Protein AF-A0A820LTQ7-F1 (afdb_monomer_lite)

Structure (mmCIF, N/CA/C/O backbone):
data_AF-A0A820LTQ7-F1
#
_entry.id   AF-A0A820LTQ7-F1
#
loop_
_atom_site.group_PDB
_atom_site.id
_atom_site.type_symbol
_atom_site.label_atom_id
_atom_site.label_alt_id
_atom_site.label_comp_id
_atom_site.label_asym_id
_atom_site.label_entity_id
_atom_site.label_seq_id
_atom_site.pdbx_PDB_ins_code
_atom_site.Cartn_x
_atom_site.Cartn_y
_atom_site.Cartn_z
_atom_site.occupancy
_atom_site.B_iso_or_equiv
_atom_site.auth_seq_id
_atom_site.auth_comp_id
_atom_site.auth_asym_id
_atom_site.auth_atom_id
_atom_site.pdbx_PDB_model_num
ATOM 1 N N . MET A 1 1 ? 0.016 11.061 -4.973 1.00 59.75 1 MET A N 1
ATOM 2 C CA . MET A 1 1 ? 0.548 9.719 -4.652 1.00 59.75 1 MET A CA 1
ATOM 3 C C . MET A 1 1 ? 2.057 9.811 -4.549 1.00 59.75 1 MET A C 1
ATOM 5 O O . MET A 1 1 ? 2.737 9.929 -5.559 1.00 59.75 1 MET A O 1
ATOM 9 N N . HIS A 1 2 ? 2.563 9.866 -3.321 1.00 73.06 2 HIS A N 1
ATOM 10 C CA . HIS A 1 2 ? 3.991 9.986 -3.036 1.00 73.06 2 HIS A CA 1
ATOM 11 C C . HIS A 1 2 ? 4.543 8.571 -2.805 1.00 73.06 2 HIS A C 1
ATOM 13 O O . HIS A 1 2 ? 3.865 7.768 -2.176 1.00 73.06 2 HIS A O 1
ATOM 19 N N . ALA A 1 3 ? 5.723 8.248 -3.344 1.00 88.31 3 ALA A N 1
ATOM 20 C CA . ALA A 1 3 ? 6.400 6.955 -3.153 1.00 88.31 3 ALA A CA 1
ATOM 21 C C . ALA A 1 3 ? 5.721 5.683 -3.733 1.00 88.31 3 ALA A C 1
ATOM 23 O O . ALA A 1 3 ? 6.056 4.572 -3.332 1.00 88.31 3 ALA A O 1
ATOM 24 N N . ALA A 1 4 ? 4.836 5.787 -4.734 1.00 92.00 4 ALA A N 1
ATOM 25 C CA . ALA A 1 4 ? 4.168 4.634 -5.371 1.00 92.00 4 ALA A CA 1
ATOM 26 C C . ALA A 1 4 ? 5.088 3.785 -6.293 1.00 92.00 4 ALA A C 1
ATOM 28 O O . ALA A 1 4 ? 4.736 3.454 -7.424 1.00 92.00 4 ALA A O 1
ATOM 29 N N . CYS A 1 5 ? 6.297 3.442 -5.840 1.00 93.75 5 CYS A N 1
ATOM 30 C CA . CYS A 1 5 ? 7.344 2.842 -6.670 1.00 93.75 5 CYS A CA 1
ATOM 31 C C . CYS A 1 5 ? 7.004 1.447 -7.205 1.00 93.75 5 CYS A C 1
ATOM 33 O O . CYS A 1 5 ? 7.392 1.125 -8.327 1.00 93.75 5 CYS A O 1
ATOM 35 N N . VAL A 1 6 ? 6.249 0.645 -6.448 1.00 94.19 6 VAL A N 1
ATOM 36 C CA . VAL A 1 6 ? 5.797 -0.682 -6.896 1.00 94.19 6 VAL A CA 1
ATOM 37 C C . VAL A 1 6 ? 4.804 -0.545 -8.047 1.00 94.19 6 VAL A C 1
ATOM 39 O O . VAL A 1 6 ? 5.005 -1.174 -9.081 1.00 94.19 6 VAL A O 1
ATOM 42 N N . LEU A 1 7 ? 3.791 0.320 -7.899 1.00 94.06 7 LEU A N 1
ATOM 43 C CA . LEU A 1 7 ? 2.790 0.576 -8.940 1.00 94.06 7 LEU A CA 1
ATOM 44 C C . LEU A 1 7 ? 3.462 1.044 -10.234 1.00 94.06 7 LEU A C 1
ATOM 46 O O . LEU A 1 7 ? 3.288 0.419 -11.273 1.00 94.06 7 LEU A O 1
ATOM 50 N N . HIS A 1 8 ? 4.312 2.070 -10.155 1.00 93.94 8 HIS A N 1
ATOM 51 C CA . HIS A 1 8 ? 5.003 2.577 -11.340 1.00 93.94 8 HIS A CA 1
ATOM 52 C C . HIS A 1 8 ? 5.962 1.553 -11.961 1.00 93.94 8 HIS A C 1
ATOM 54 O O . HIS A 1 8 ? 6.136 1.536 -13.178 1.00 93.94 8 HIS A O 1
ATOM 60 N N . SER A 1 9 ? 6.582 0.683 -11.153 1.00 95.25 9 SER A N 1
ATOM 61 C CA . SER A 1 9 ? 7.442 -0.378 -11.690 1.00 95.25 9 SER A CA 1
ATOM 62 C C . SER A 1 9 ? 6.628 -1.433 -12.439 1.00 95.25 9 SER A C 1
ATOM 64 O O . SER A 1 9 ? 7.065 -1.915 -13.482 1.00 95.25 9 SER A O 1
ATOM 66 N N . LEU A 1 10 ? 5.436 -1.774 -11.936 1.00 94.31 10 LEU A N 1
ATOM 67 C CA . LEU A 1 10 ? 4.494 -2.686 -12.594 1.00 94.31 10 LEU A CA 1
ATOM 68 C C . LEU A 1 10 ? 3.967 -2.097 -13.904 1.00 94.31 10 LEU A C 1
ATOM 70 O O . LEU A 1 10 ? 4.012 -2.774 -14.925 1.00 94.31 10 LEU A O 1
ATOM 74 N N . GLU A 1 11 ? 3.552 -0.828 -13.905 1.00 92.94 11 GLU A N 1
ATOM 75 C CA . GLU A 1 11 ? 3.103 -0.115 -15.111 1.00 92.94 11 GLU A CA 1
ATOM 76 C C . GLU A 1 11 ? 4.191 -0.055 -16.194 1.00 92.94 11 GLU A C 1
ATOM 78 O O . GLU A 1 11 ? 3.903 -0.180 -17.383 1.00 92.94 11 GLU A O 1
ATOM 83 N N . ALA A 1 12 ? 5.449 0.131 -15.788 1.00 94.56 12 ALA A N 1
ATOM 84 C CA . ALA A 1 12 ? 6.590 0.208 -16.695 1.00 94.56 12 ALA A CA 1
ATOM 85 C C . ALA A 1 12 ? 7.193 -1.162 -17.056 1.00 94.56 12 ALA A C 1
ATOM 87 O O . ALA A 1 12 ? 8.135 -1.211 -17.853 1.00 94.56 12 ALA A O 1
ATOM 88 N N . ASP A 1 13 ? 6.706 -2.242 -16.439 1.00 94.94 13 ASP A N 1
ATOM 89 C CA . ASP A 1 13 ? 7.242 -3.604 -16.528 1.00 94.94 13 ASP A CA 1
ATOM 90 C C . ASP A 1 13 ? 8.760 -3.705 -16.232 1.00 94.94 13 ASP A C 1
ATOM 92 O O . ASP A 1 13 ? 9.487 -4.569 -16.730 1.00 94.94 13 ASP A O 1
ATOM 96 N N . LYS A 1 14 ? 9.272 -2.786 -15.404 1.00 95.69 14 LYS A N 1
ATOM 97 C CA . LYS A 1 14 ? 10.683 -2.680 -15.001 1.00 95.69 14 LYS A CA 1
ATOM 98 C C . LYS A 1 14 ? 10.808 -1.870 -13.716 1.00 95.69 14 LYS A C 1
ATOM 100 O O . LYS A 1 14 ? 9.959 -1.039 -13.426 1.00 95.69 14 LYS A O 1
ATOM 105 N N . LEU A 1 15 ? 11.911 -2.040 -12.988 1.00 96.62 15 LEU A N 1
ATOM 106 C CA . LEU A 1 15 ? 12.210 -1.197 -11.828 1.00 96.62 15 LEU A CA 1
ATOM 107 C C . LEU A 1 15 ? 12.298 0.277 -12.236 1.00 96.62 15 LEU A C 1
ATOM 109 O O . LEU A 1 15 ? 13.121 0.643 -13.081 1.00 96.62 15 LEU A O 1
ATOM 113 N N . VAL A 1 16 ? 11.484 1.114 -11.598 1.00 95.31 16 VAL A N 1
ATOM 114 C CA . VAL A 1 16 ? 11.537 2.571 -11.738 1.00 95.31 16 VAL A CA 1
ATOM 115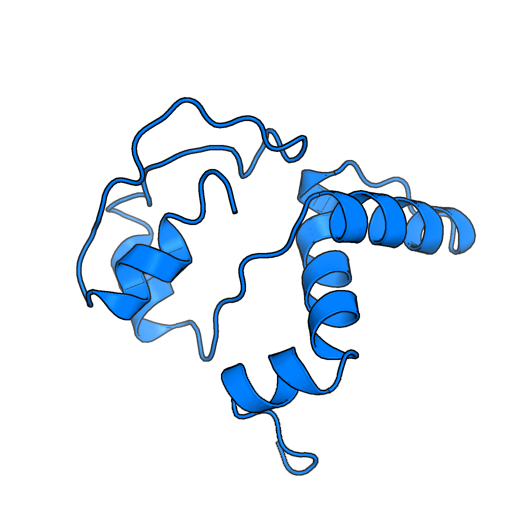 C C . VAL A 1 16 ? 11.717 3.239 -10.383 1.00 95.31 16 VAL A C 1
ATOM 117 O O . VAL A 1 16 ? 11.307 2.725 -9.341 1.00 95.31 16 VAL A O 1
ATOM 120 N N . GLU A 1 17 ? 12.355 4.403 -10.411 1.00 94.75 17 GLU A N 1
ATOM 121 C CA . GLU A 1 17 ? 12.490 5.274 -9.253 1.00 94.75 17 GLU A CA 1
ATOM 122 C C . GLU A 1 17 ? 11.414 6.356 -9.307 1.00 94.75 17 GLU A C 1
ATOM 124 O O . GLU A 1 17 ? 11.284 7.069 -10.302 1.00 94.75 17 GLU A O 1
ATOM 129 N N . VAL A 1 18 ? 10.666 6.499 -8.217 1.00 94.19 18 VAL A N 1
ATOM 130 C CA . VAL A 1 18 ? 9.842 7.682 -7.975 1.00 94.19 18 VAL A CA 1
ATOM 131 C C . VAL A 1 18 ? 10.744 8.699 -7.284 1.00 94.19 18 VAL A C 1
ATOM 133 O O . VAL A 1 18 ? 11.223 8.407 -6.188 1.00 94.19 18 VAL A O 1
ATOM 136 N N . PRO A 1 19 ? 11.013 9.869 -7.883 1.00 91.88 19 PRO A N 1
ATOM 137 C CA . PRO A 1 19 ? 11.866 10.863 -7.252 1.00 91.88 19 PRO A CA 1
ATOM 138 C C . PRO A 1 19 ? 11.188 11.455 -6.011 1.00 91.88 19 PRO A C 1
ATOM 140 O O . PRO A 1 19 ? 9.966 11.613 -5.951 1.00 91.88 19 PRO A O 1
ATOM 143 N N . GLY A 1 20 ? 12.000 11.767 -5.003 1.00 88.62 20 GLY A N 1
ATOM 144 C CA . GLY A 1 20 ? 11.559 12.508 -3.826 1.00 88.62 20 GLY A CA 1
ATOM 145 C C . GLY A 1 20 ? 11.322 14.001 -4.111 1.00 88.62 20 GLY A C 1
ATOM 146 O O . GLY A 1 20 ? 11.573 14.472 -5.222 1.00 88.62 20 GLY A O 1
ATOM 147 N N . PRO A 1 21 ? 10.889 14.770 -3.097 1.00 90.12 21 PRO A N 1
ATOM 148 C CA . PRO A 1 21 ? 10.633 14.335 -1.724 1.00 90.12 21 PRO A CA 1
ATOM 149 C C . PRO A 1 21 ? 9.351 13.499 -1.597 1.00 90.12 21 PRO A C 1
ATOM 151 O O . PRO A 1 21 ? 8.372 13.715 -2.311 1.00 90.12 21 PRO A O 1
ATOM 154 N N . HIS A 1 22 ? 9.351 12.543 -0.668 1.00 90.69 22 HIS A N 1
ATOM 155 C CA . HIS A 1 22 ? 8.159 11.768 -0.333 1.00 90.69 22 HIS A CA 1
ATOM 156 C C . HIS A 1 22 ? 7.595 12.233 1.004 1.00 90.69 22 HIS A C 1
ATOM 158 O O . HIS A 1 22 ? 8.312 12.295 2.002 1.00 90.69 22 HIS A O 1
ATOM 164 N N . THR A 1 23 ? 6.312 12.572 1.009 1.00 92.38 23 THR A N 1
ATOM 165 C CA . THR A 1 23 ? 5.643 13.230 2.136 1.00 92.38 23 THR A CA 1
ATOM 166 C C . THR A 1 23 ? 4.500 12.398 2.705 1.00 92.38 23 THR A C 1
ATOM 168 O O . THR A 1 23 ? 3.676 12.950 3.424 1.00 92.38 23 THR A O 1
ATOM 171 N N . SER A 1 24 ? 4.414 11.106 2.366 1.00 92.56 24 SER A N 1
ATOM 172 C CA . SER A 1 24 ? 3.346 10.259 2.897 1.00 92.56 24 SER A CA 1
ATOM 173 C C . SER A 1 24 ? 3.556 10.006 4.386 1.00 92.56 24 SER A C 1
ATOM 175 O O . SER A 1 24 ? 4.682 9.755 4.829 1.00 92.56 24 SER A O 1
ATOM 177 N N . ILE A 1 25 ? 2.459 10.002 5.142 1.00 94.56 25 ILE A N 1
ATOM 178 C CA . ILE A 1 25 ? 2.453 9.605 6.557 1.00 94.56 25 ILE A CA 1
ATOM 179 C C . ILE A 1 25 ? 2.790 8.117 6.751 1.00 94.56 25 ILE A C 1
ATOM 181 O O . ILE A 1 25 ? 3.188 7.698 7.836 1.00 94.56 25 ILE A O 1
ATOM 185 N N . MET A 1 26 ? 2.679 7.298 5.699 1.00 94.06 26 MET A N 1
ATOM 186 C CA . MET A 1 26 ? 3.000 5.872 5.733 1.00 94.06 26 MET A CA 1
ATOM 187 C C . MET A 1 26 ? 4.519 5.650 5.682 1.00 94.06 26 MET A C 1
ATOM 189 O O . MET A 1 26 ? 5.051 5.183 4.679 1.00 94.06 26 MET A O 1
ATOM 193 N N . ALA A 1 27 ? 5.234 5.962 6.767 1.00 92.44 27 ALA A N 1
ATOM 194 C CA . ALA A 1 27 ? 6.702 5.931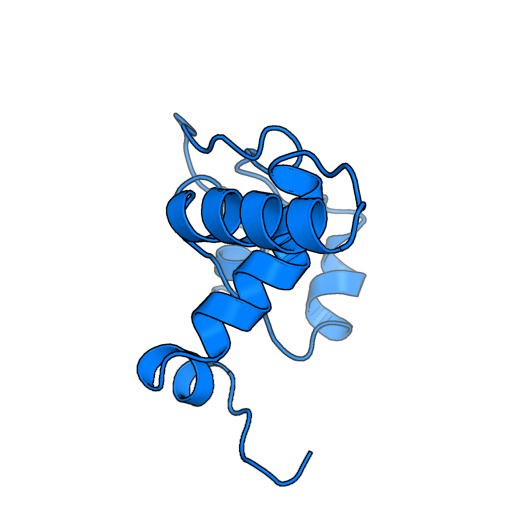 6.827 1.00 92.44 27 ALA A CA 1
ATOM 195 C C . ALA A 1 27 ? 7.338 4.605 6.355 1.00 92.44 27 ALA A C 1
ATOM 197 O O . ALA A 1 27 ? 8.388 4.626 5.715 1.00 92.44 27 ALA A O 1
ATOM 198 N N . GLY A 1 28 ? 6.692 3.461 6.609 1.00 91.56 28 GLY A N 1
ATOM 199 C CA . GLY A 1 28 ? 7.152 2.142 6.155 1.00 91.56 28 GLY A CA 1
ATOM 200 C C . GLY A 1 28 ? 6.973 1.886 4.654 1.00 91.56 28 GLY A C 1
ATOM 201 O O . GLY A 1 28 ? 7.558 0.946 4.125 1.00 91.56 28 GLY A O 1
ATOM 202 N N . LEU A 1 29 ? 6.194 2.723 3.967 1.00 91.88 29 LEU A N 1
ATOM 203 C CA . LEU A 1 29 ? 5.931 2.683 2.525 1.00 91.88 29 LEU A CA 1
ATOM 204 C C . LEU A 1 29 ? 6.419 3.958 1.805 1.00 91.88 29 LEU A C 1
ATOM 206 O O . LEU A 1 29 ? 6.259 4.087 0.594 1.00 91.88 29 LEU A O 1
ATOM 210 N N . ASN A 1 30 ? 7.039 4.900 2.523 1.00 91.44 30 ASN A N 1
ATOM 211 C CA . ASN A 1 30 ? 7.428 6.220 2.019 1.00 91.44 30 ASN A CA 1
ATOM 212 C C . ASN A 1 30 ? 8.792 6.199 1.290 1.00 91.44 30 ASN A C 1
ATOM 214 O O . ASN A 1 30 ? 9.668 7.023 1.560 1.00 91.44 30 ASN A O 1
ATOM 218 N N . CYS A 1 31 ? 9.009 5.235 0.385 1.00 91.31 31 CYS A N 1
ATOM 219 C CA . CYS A 1 31 ? 10.251 5.090 -0.381 1.00 91.31 31 CYS A CA 1
ATOM 220 C C . CYS A 1 31 ? 10.027 5.017 -1.904 1.00 91.31 31 CYS A C 1
ATOM 222 O O . CYS A 1 31 ? 9.104 4.386 -2.410 1.00 91.31 31 CYS A O 1
ATOM 224 N N . GLY A 1 32 ? 10.917 5.654 -2.665 1.00 92.31 32 GLY A N 1
ATOM 225 C CA . GLY A 1 32 ? 10.806 5.763 -4.121 1.00 92.31 32 GLY A CA 1
ATOM 226 C C . GLY A 1 32 ? 11.369 4.587 -4.916 1.00 92.31 32 GLY A C 1
ATOM 227 O O . GLY A 1 32 ? 11.356 4.642 -6.142 1.00 92.31 32 GLY A O 1
ATOM 228 N N . LYS A 1 33 ? 11.877 3.534 -4.261 1.00 93.81 33 LYS A N 1
ATOM 229 C CA . LYS A 1 33 ? 12.548 2.402 -4.922 1.00 93.81 33 LYS A CA 1
ATOM 230 C C . LYS A 1 33 ? 12.010 1.071 -4.432 1.00 93.81 33 LYS A C 1
ATOM 232 O O . LYS A 1 33 ? 12.070 0.767 -3.244 1.00 93.81 33 LYS A O 1
ATOM 237 N N . THR A 1 34 ? 11.576 0.240 -5.372 1.00 93.38 34 THR A N 1
ATOM 238 C CA . THR A 1 34 ? 11.264 -1.163 -5.097 1.00 93.38 34 THR A CA 1
ATOM 239 C C . THR A 1 34 ? 12.553 -1.966 -4.923 1.00 93.38 34 THR A C 1
ATOM 241 O O . THR A 1 34 ? 13.523 -1.773 -5.656 1.00 93.38 34 THR A O 1
ATOM 244 N N . SER A 1 35 ? 12.570 -2.887 -3.956 1.00 94.94 35 SER A N 1
ATOM 245 C CA . SER A 1 35 ? 13.703 -3.793 -3.747 1.00 94.94 35 SER A CA 1
ATOM 246 C C . SER A 1 35 ? 13.935 -4.673 -4.986 1.00 94.94 35 SER A C 1
ATOM 248 O O . SER A 1 35 ? 13.016 -5.396 -5.382 1.00 94.94 35 SER A O 1
ATOM 250 N N . PRO A 1 36 ? 15.153 -4.705 -5.564 1.00 94.94 36 PRO A N 1
ATOM 251 C CA . PRO A 1 36 ? 15.461 -5.588 -6.690 1.00 94.94 36 PRO A CA 1
ATOM 252 C C . PRO A 1 36 ? 15.277 -7.075 -6.371 1.00 94.94 36 PRO A C 1
ATOM 254 O O . PRO A 1 36 ? 14.946 -7.852 -7.259 1.00 94.94 36 PRO A O 1
ATOM 257 N N . LEU A 1 37 ? 15.451 -7.466 -5.102 1.00 96.94 37 LEU A N 1
ATOM 258 C CA . LEU A 1 37 ? 15.230 -8.843 -4.650 1.00 96.94 37 LEU A CA 1
ATOM 259 C C . LEU A 1 37 ? 13.739 -9.197 -4.590 1.00 96.94 37 LEU A C 1
ATOM 261 O O . LEU A 1 37 ? 13.363 -10.320 -4.911 1.00 96.94 37 LEU A O 1
ATOM 265 N N . ALA A 1 38 ? 12.889 -8.245 -4.198 1.00 94.12 38 ALA A N 1
ATOM 266 C CA . ALA A 1 38 ? 11.442 -8.454 -4.141 1.00 94.12 38 ALA A CA 1
ATOM 267 C C . ALA A 1 38 ? 10.775 -8.333 -5.521 1.00 94.12 38 ALA A C 1
ATOM 269 O O . ALA A 1 38 ? 9.685 -8.862 -5.724 1.00 94.12 38 ALA A O 1
ATOM 270 N N . TRP A 1 39 ? 11.415 -7.650 -6.474 1.00 95.62 39 TRP A N 1
ATOM 271 C CA . TRP A 1 39 ? 10.817 -7.303 -7.762 1.00 95.62 39 TRP A CA 1
ATOM 272 C C . TRP A 1 39 ? 10.259 -8.490 -8.560 1.00 95.62 39 TRP A C 1
ATOM 274 O O . TRP A 1 39 ? 9.110 -8.393 -8.983 1.00 95.62 39 TRP A O 1
ATOM 284 N N . PRO A 1 40 ? 10.968 -9.624 -8.735 1.00 95.88 40 PRO A N 1
ATOM 285 C CA . PRO A 1 40 ? 10.401 -10.762 -9.459 1.00 95.88 40 PRO A CA 1
ATOM 286 C C . PRO A 1 40 ? 9.130 -11.309 -8.798 1.00 95.88 40 PRO A C 1
ATOM 288 O O . PRO A 1 40 ? 8.186 -11.674 -9.491 1.00 95.88 40 PRO A O 1
ATOM 291 N N . LEU A 1 41 ? 9.083 -11.323 -7.462 1.00 96.19 41 LEU A N 1
ATOM 292 C CA . LEU A 1 41 ? 7.915 -11.789 -6.712 1.00 96.19 41 LEU A CA 1
ATOM 293 C C . LEU A 1 41 ? 6.738 -10.825 -6.854 1.00 96.19 41 LEU A C 1
ATOM 295 O O . LEU A 1 41 ? 5.609 -11.267 -7.006 1.00 96.19 41 LEU A O 1
ATOM 299 N N . LEU A 1 42 ? 6.991 -9.516 -6.841 1.00 94.31 42 LEU A N 1
ATOM 300 C CA . LEU A 1 42 ? 5.943 -8.512 -7.025 1.00 94.31 42 LEU A CA 1
ATOM 301 C C . LEU A 1 42 ? 5.416 -8.514 -8.465 1.00 94.31 42 LEU A C 1
ATOM 303 O O . LEU A 1 42 ? 4.208 -8.528 -8.671 1.00 94.31 42 LEU A O 1
ATOM 307 N N . ARG A 1 43 ? 6.316 -8.560 -9.454 1.00 94.56 43 ARG A N 1
ATOM 308 C CA . ARG A 1 43 ? 5.981 -8.544 -10.885 1.00 94.56 43 ARG A CA 1
ATOM 309 C C . ARG A 1 43 ? 5.119 -9.731 -11.304 1.00 94.56 43 ARG A C 1
ATOM 311 O O . ARG A 1 43 ? 4.216 -9.560 -12.110 1.00 94.56 43 ARG A O 1
ATOM 318 N N . TYR A 1 44 ? 5.409 -10.921 -10.779 1.00 93.50 44 TYR A N 1
ATOM 319 C CA . TYR A 1 44 ? 4.723 -12.152 -11.184 1.00 93.50 44 TYR A CA 1
ATOM 320 C C . TYR A 1 44 ? 3.733 -12.693 -10.145 1.00 93.50 44 TYR A C 1
ATOM 322 O O . TYR A 1 44 ? 2.978 -13.609 -10.455 1.00 93.50 44 TYR A O 1
ATOM 330 N N . GLY A 1 45 ? 3.743 -12.166 -8.918 1.00 94.12 45 GLY A N 1
ATOM 331 C CA . GLY A 1 45 ? 2.907 -12.642 -7.813 1.00 94.12 45 GLY A CA 1
ATOM 332 C C . GLY A 1 45 ? 1.739 -11.727 -7.449 1.00 94.12 45 GLY A C 1
ATOM 333 O O . GLY A 1 45 ? 0.870 -12.149 -6.689 1.00 94.12 45 GLY A O 1
ATOM 334 N N . LEU A 1 46 ? 1.691 -10.495 -7.964 1.00 91.06 46 LEU A N 1
ATOM 335 C CA . LEU A 1 46 ? 0.571 -9.582 -7.736 1.00 91.06 46 LEU A CA 1
ATOM 336 C C . LEU A 1 46 ? -0.442 -9.667 -8.878 1.00 91.06 46 LEU A C 1
ATOM 338 O O . LEU A 1 46 ? -0.090 -9.511 -10.042 1.00 91.06 46 LEU A O 1
ATOM 342 N N . SER A 1 47 ? -1.719 -9.838 -8.536 1.00 87.75 47 SER A N 1
ATOM 343 C CA . SER A 1 47 ? -2.817 -9.671 -9.500 1.00 87.75 47 SER A CA 1
ATOM 344 C C . SER A 1 47 ? -3.129 -8.198 -9.761 1.00 87.75 47 SER A C 1
ATOM 346 O O . SER A 1 47 ? -3.624 -7.847 -10.826 1.00 87.75 47 SER A O 1
ATOM 348 N N . ALA A 1 48 ? -2.865 -7.341 -8.774 1.00 86.69 48 ALA A N 1
ATOM 349 C CA . ALA A 1 48 ? -3.171 -5.923 -8.823 1.00 86.69 48 ALA A CA 1
ATOM 350 C C . ALA A 1 48 ? -2.296 -5.143 -7.831 1.00 86.69 48 ALA A C 1
ATOM 352 O O . ALA A 1 48 ? -1.817 -5.692 -6.837 1.00 86.69 48 ALA A O 1
ATOM 353 N N . SER A 1 49 ? -2.132 -3.844 -8.077 1.00 90.88 49 SER A N 1
ATOM 354 C CA . SER A 1 49 ? -1.552 -2.905 -7.116 1.00 90.88 49 SER A CA 1
ATOM 355 C C . SER A 1 49 ? -2.308 -1.584 -7.177 1.00 90.88 49 SER A C 1
ATOM 357 O O . SER A 1 49 ? -2.770 -1.187 -8.244 1.00 90.88 49 SER A O 1
ATOM 359 N N . VAL A 1 50 ? -2.444 -0.912 -6.038 1.00 90.69 50 VAL A N 1
ATOM 360 C CA . VAL A 1 50 ? -3.122 0.380 -5.936 1.00 90.69 50 VAL A CA 1
ATOM 361 C C . VAL A 1 50 ? -2.278 1.317 -5.092 1.00 90.69 50 VAL A C 1
ATOM 363 O O . VAL A 1 50 ? -1.663 0.902 -4.110 1.00 90.69 50 VAL A O 1
ATOM 366 N N . ALA A 1 51 ? -2.257 2.586 -5.475 1.00 91.56 51 ALA A N 1
ATOM 367 C CA . ALA A 1 51 ? -1.728 3.651 -4.647 1.00 91.56 51 ALA A CA 1
ATOM 368 C C . ALA A 1 51 ? -2.900 4.481 -4.120 1.00 91.56 51 ALA A C 1
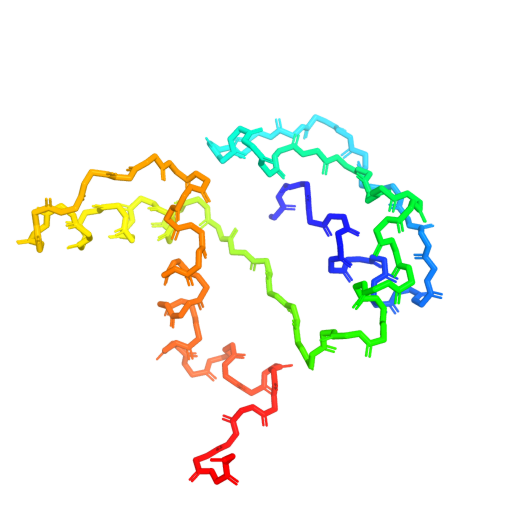ATOM 370 O O . ALA A 1 51 ? -3.829 4.815 -4.854 1.00 91.56 51 ALA A O 1
ATOM 371 N N . VAL A 1 52 ? -2.866 4.779 -2.825 1.00 92.00 52 VAL A N 1
ATOM 372 C CA . VAL A 1 52 ? -3.931 5.500 -2.123 1.00 92.00 52 VAL A CA 1
ATOM 373 C C . VAL A 1 52 ? -3.375 6.765 -1.487 1.00 92.00 52 VAL A C 1
ATOM 375 O O . VAL A 1 52 ? -2.179 6.869 -1.215 1.00 92.00 52 VAL A O 1
ATOM 378 N N . ASN A 1 53 ? -4.247 7.748 -1.278 1.00 92.69 53 ASN A N 1
ATOM 379 C CA . ASN A 1 53 ? -3.901 8.946 -0.521 1.00 92.69 53 ASN A CA 1
ATOM 380 C C . ASN A 1 53 ? -3.877 8.647 0.983 1.00 92.69 53 ASN A C 1
ATOM 382 O O . ASN A 1 53 ? -4.605 7.775 1.458 1.00 92.69 53 ASN A O 1
ATOM 386 N N . ASP A 1 54 ? -3.110 9.441 1.729 1.00 95.25 54 ASP A N 1
ATOM 387 C CA . ASP A 1 54 ? -2.965 9.324 3.186 1.00 95.25 54 ASP A CA 1
ATOM 388 C C . ASP A 1 54 ? -4.310 9.378 3.932 1.00 95.25 54 ASP A C 1
ATOM 390 O O . ASP A 1 54 ? -4.482 8.694 4.936 1.00 95.25 54 ASP A O 1
ATOM 394 N N . SER A 1 55 ? -5.312 10.081 3.390 1.00 95.44 55 SER A N 1
ATOM 395 C CA . SER A 1 55 ? -6.668 10.127 3.953 1.00 95.44 55 SER A CA 1
ATOM 396 C C . SER A 1 55 ? -7.308 8.742 4.116 1.00 95.44 55 SER A C 1
ATOM 398 O O . SER A 1 55 ? -8.025 8.513 5.088 1.00 95.44 55 SER A O 1
ATOM 400 N N . PHE A 1 56 ? -7.030 7.804 3.201 1.00 95.56 56 PHE A N 1
ATOM 401 C CA . PHE A 1 56 ? -7.511 6.426 3.318 1.00 95.56 56 PHE A CA 1
ATOM 402 C C . PHE A 1 56 ? -6.769 5.653 4.410 1.00 95.56 56 PHE A C 1
ATOM 404 O O . PHE A 1 56 ? -7.377 4.816 5.071 1.00 95.56 56 PHE A O 1
ATOM 411 N N . ALA A 1 57 ? -5.477 5.929 4.623 1.00 96.50 57 ALA A N 1
ATOM 412 C CA . ALA A 1 57 ? -4.716 5.334 5.720 1.00 96.50 57 ALA A CA 1
ATOM 413 C C . ALA A 1 57 ? -5.247 5.819 7.074 1.00 96.50 57 ALA A C 1
ATOM 415 O O . ALA A 1 57 ? -5.481 5.007 7.967 1.00 96.50 57 ALA A O 1
ATOM 416 N N . GLU A 1 58 ? -5.535 7.115 7.201 1.00 97.25 58 GLU A N 1
ATOM 417 C CA . GLU A 1 58 ? -6.151 7.671 8.406 1.00 97.25 58 GLU A CA 1
ATOM 418 C C . GLU A 1 58 ? -7.542 7.080 8.681 1.00 97.25 58 GLU A C 1
ATOM 420 O O . GLU A 1 58 ? -7.877 6.759 9.822 1.00 97.25 58 GLU A O 1
ATOM 425 N N . GLU A 1 59 ? -8.375 6.940 7.646 1.00 96.94 59 GLU A N 1
ATOM 426 C CA . GLU A 1 59 ? -9.702 6.338 7.777 1.00 96.94 59 GLU A CA 1
ATOM 427 C C . GLU A 1 59 ? -9.614 4.865 8.174 1.00 96.94 59 GLU A C 1
ATOM 429 O O . GLU A 1 59 ? -10.289 4.438 9.111 1.00 96.94 59 GLU A O 1
ATOM 434 N N . ALA A 1 60 ? -8.713 4.114 7.543 1.00 97.38 60 ALA A N 1
ATOM 435 C CA . ALA A 1 60 ? -8.445 2.729 7.889 1.00 97.38 60 ALA A CA 1
ATOM 436 C C . ALA A 1 60 ? -7.966 2.574 9.341 1.00 97.38 60 ALA A C 1
ATOM 438 O O . ALA A 1 60 ? -8.451 1.693 10.046 1.00 97.38 60 ALA A O 1
ATOM 439 N N . MET A 1 61 ? -7.080 3.449 9.829 1.00 98.12 61 MET A N 1
ATOM 440 C CA . MET A 1 61 ? -6.673 3.452 11.240 1.00 98.12 61 MET A CA 1
ATOM 441 C C . MET A 1 61 ? -7.864 3.677 12.176 1.00 98.12 61 MET A C 1
ATOM 443 O O . MET A 1 61 ? -7.995 2.975 13.179 1.00 98.12 61 MET A O 1
ATOM 447 N N . ARG A 1 62 ? -8.752 4.629 11.851 1.00 98.00 62 ARG A N 1
ATOM 448 C CA . ARG A 1 62 ? -9.958 4.908 12.650 1.00 98.00 62 ARG A CA 1
ATOM 449 C C . ARG A 1 62 ? -10.917 3.721 12.686 1.00 98.00 62 ARG A C 1
ATOM 451 O O . ARG A 1 62 ? -11.513 3.483 13.732 1.00 98.00 62 ARG A O 1
ATOM 458 N N . LEU A 1 63 ? -11.073 2.998 11.579 1.00 97.69 63 LEU A N 1
ATOM 459 C CA . LEU A 1 63 ? -11.913 1.799 11.518 1.00 97.69 63 LEU A CA 1
ATOM 460 C C . LEU A 1 63 ? -11.297 0.639 12.306 1.00 97.69 63 LEU A C 1
ATOM 462 O O . LEU A 1 63 ? -11.971 0.061 13.149 1.00 97.69 63 LEU A O 1
ATOM 466 N N . LEU A 1 64 ? -10.001 0.365 12.128 1.00 97.88 64 LEU A N 1
ATOM 467 C CA . LEU A 1 64 ? -9.299 -0.668 12.900 1.00 97.88 64 LEU A CA 1
ATOM 468 C C . LEU A 1 64 ? -9.386 -0.411 14.409 1.00 97.88 64 LEU A C 1
ATOM 470 O O . LEU A 1 64 ? -9.618 -1.338 15.183 1.00 97.88 64 LEU A O 1
ATOM 474 N N . ALA A 1 65 ? -9.273 0.850 14.831 1.00 97.94 65 ALA A N 1
ATOM 475 C CA . ALA A 1 65 ? -9.405 1.221 16.234 1.00 97.94 65 ALA A CA 1
ATOM 476 C C . ALA A 1 65 ? -10.810 0.947 16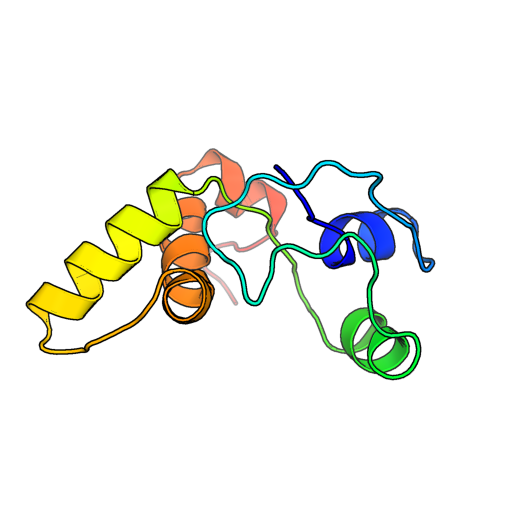.804 1.00 97.94 65 ALA A C 1
ATOM 478 O O . ALA A 1 65 ? -10.918 0.597 17.980 1.00 97.94 65 ALA A O 1
ATOM 479 N N . GLN A 1 66 ? -11.875 1.071 15.999 1.00 97.81 66 GLN A N 1
ATOM 480 C CA . GLN A 1 66 ? -13.243 0.726 16.422 1.00 97.81 66 GLN A CA 1
ATOM 481 C C . GLN A 1 66 ? -13.389 -0.773 16.710 1.00 97.81 66 GLN A C 1
ATOM 483 O O . GLN A 1 66 ? -14.122 -1.144 17.624 1.00 97.81 66 GLN A O 1
ATOM 488 N N . ASP A 1 67 ? -12.616 -1.607 16.013 1.00 96.94 67 ASP A N 1
ATOM 489 C CA . ASP A 1 67 ? -12.540 -3.056 16.231 1.00 96.94 67 ASP A CA 1
ATOM 490 C C . ASP A 1 67 ? -11.487 -3.453 17.288 1.00 96.94 67 ASP A C 1
ATOM 492 O O . ASP A 1 67 ? -11.184 -4.632 17.476 1.00 96.94 67 ASP A O 1
ATOM 496 N N . GLY A 1 68 ? -10.906 -2.478 17.998 1.00 97.44 68 GLY A N 1
ATOM 497 C CA . GLY A 1 68 ? -9.899 -2.710 19.038 1.00 97.44 68 GLY A CA 1
ATOM 498 C C . GLY A 1 68 ? -8.504 -3.060 18.508 1.00 97.44 68 GLY A C 1
ATOM 499 O O . GLY A 1 68 ? -7.654 -3.515 19.276 1.00 97.44 68 GLY A O 1
ATOM 500 N N . ILE A 1 69 ? -8.242 -2.845 17.216 1.00 97.88 69 ILE A N 1
ATOM 501 C CA . ILE A 1 69 ? -6.954 -3.119 16.573 1.00 97.88 69 ILE A CA 1
ATOM 502 C C . ILE A 1 69 ? -6.114 -1.839 16.543 1.00 97.88 69 ILE A C 1
ATOM 504 O O . ILE A 1 69 ? -6.474 -0.842 15.918 1.00 97.88 69 ILE A O 1
ATOM 508 N N . VAL A 1 70 ? -4.939 -1.879 17.175 1.00 96.00 70 VAL A N 1
ATOM 509 C CA . VAL A 1 70 ? -3.958 -0.787 17.103 1.00 96.00 70 VAL A CA 1
ATOM 510 C C . VAL A 1 70 ? -3.080 -0.981 15.869 1.00 96.00 70 VAL A C 1
ATOM 512 O O . VAL A 1 70 ? -2.285 -1.917 15.808 1.00 96.00 70 VAL A O 1
ATOM 515 N N . SER A 1 71 ? -3.198 -0.076 14.898 1.00 95.75 71 SER A N 1
ATOM 516 C CA . SER A 1 71 ? -2.366 -0.051 13.692 1.00 95.75 71 SER A CA 1
ATOM 517 C C . SER A 1 71 ? -1.814 1.347 13.438 1.00 95.75 71 SER A C 1
ATOM 519 O O . SER A 1 71 ? -2.534 2.332 13.573 1.00 95.75 71 SER A O 1
ATOM 521 N N . GLY A 1 72 ? -0.550 1.422 13.017 1.00 95.38 72 GLY A N 1
ATOM 522 C CA . GLY A 1 72 ? 0.015 2.637 12.425 1.00 95.38 72 GLY A CA 1
ATOM 523 C C . GLY A 1 72 ? -0.428 2.825 10.971 1.00 95.38 72 GLY A C 1
ATOM 524 O O . GLY A 1 72 ? -1.060 1.944 10.380 1.00 95.38 72 GLY A O 1
ATOM 525 N N . GLU A 1 73 ? -0.028 3.941 10.372 1.00 95.81 73 GLU A N 1
ATOM 526 C CA . GLU A 1 73 ? -0.421 4.392 9.033 1.00 95.81 73 GLU A CA 1
ATOM 527 C C . GLU A 1 73 ? -0.050 3.362 7.964 1.00 95.81 73 GLU A C 1
ATOM 529 O O . GLU A 1 73 ? -0.870 2.976 7.135 1.00 95.81 73 GLU A O 1
ATOM 534 N N . SER A 1 74 ? 1.188 2.856 8.019 1.00 96.06 74 SER A N 1
ATOM 535 C CA . SER A 1 74 ? 1.667 1.840 7.067 1.00 96.06 74 SER A CA 1
ATOM 536 C C . SER A 1 74 ? 0.987 0.487 7.283 1.00 96.06 74 SER A C 1
ATOM 538 O O . SER A 1 74 ? 0.735 -0.234 6.323 1.00 96.06 74 SER A O 1
ATOM 540 N N . GLY A 1 75 ? 0.664 0.143 8.534 1.00 96.25 75 GLY A N 1
ATOM 541 C CA . GLY A 1 75 ? -0.050 -1.096 8.859 1.00 96.25 75 GLY A CA 1
ATOM 542 C C . GLY A 1 75 ? -1.503 -1.074 8.381 1.00 96.25 75 GLY A C 1
ATOM 543 O O . GLY A 1 75 ? -2.046 -2.103 7.988 1.00 96.25 75 GLY A O 1
ATOM 544 N N . ALA A 1 76 ? -2.107 0.115 8.331 1.00 97.38 76 ALA A N 1
ATOM 545 C CA . ALA A 1 76 ? -3.474 0.310 7.874 1.00 97.38 76 ALA A CA 1
ATOM 546 C C . ALA A 1 76 ? -3.603 0.334 6.338 1.00 97.38 76 ALA A C 1
ATOM 548 O O . ALA A 1 76 ? -4.721 0.320 5.823 1.00 97.38 76 ALA A O 1
ATOM 549 N N . ALA A 1 77 ? -2.489 0.322 5.593 1.00 95.44 77 ALA A N 1
ATOM 550 C CA . ALA A 1 77 ? -2.470 0.467 4.135 1.00 95.44 77 ALA A CA 1
ATOM 551 C C . ALA A 1 77 ? -3.298 -0.597 3.388 1.00 95.44 77 ALA A C 1
ATOM 553 O O . ALA A 1 77 ? -3.899 -0.298 2.358 1.00 95.44 77 ALA A O 1
ATOM 554 N N . GLY A 1 78 ? -3.376 -1.826 3.914 1.00 93.69 78 GLY A N 1
ATOM 555 C CA . GLY A 1 78 ? -4.206 -2.883 3.324 1.00 93.69 78 GLY A CA 1
ATOM 556 C C . GLY A 1 78 ? -5.698 -2.535 3.347 1.00 93.69 78 GLY A C 1
ATOM 557 O O . GLY A 1 78 ? -6.366 -2.593 2.315 1.00 93.69 78 GLY A O 1
ATOM 558 N N . LEU A 1 79 ? -6.208 -2.098 4.503 1.00 95.25 79 LEU A N 1
ATOM 559 C CA . LEU A 1 79 ? -7.593 -1.639 4.630 1.00 95.25 79 LEU A CA 1
ATOM 560 C C . LEU A 1 79 ? -7.815 -0.324 3.869 1.00 95.25 79 LEU A C 1
ATOM 562 O O . LEU A 1 79 ? -8.843 -0.170 3.219 1.00 95.25 79 LEU A O 1
ATOM 566 N N . ALA A 1 80 ? -6.834 0.581 3.862 1.00 95.19 80 ALA A N 1
ATOM 567 C CA . ALA A 1 80 ? -6.879 1.804 3.062 1.00 95.19 80 ALA A CA 1
ATOM 568 C C . ALA A 1 80 ? -7.082 1.504 1.566 1.00 95.19 80 ALA A C 1
ATOM 570 O O . ALA A 1 80 ? -7.908 2.138 0.908 1.00 95.19 80 ALA A O 1
ATOM 571 N N . GLY A 1 81 ? -6.383 0.489 1.043 1.00 92.69 81 GLY A N 1
ATOM 572 C CA . GLY A 1 81 ? -6.583 -0.030 -0.310 1.00 92.69 81 GLY A CA 1
ATOM 573 C C . GLY A 1 81 ? -8.011 -0.529 -0.543 1.00 92.69 81 GLY A C 1
ATOM 574 O O . GLY A 1 81 ? -8.632 -0.162 -1.536 1.00 92.69 81 GLY A O 1
ATOM 575 N N . LEU A 1 82 ? -8.568 -1.309 0.388 1.00 91.81 82 LEU A N 1
ATOM 576 C CA . LEU A 1 82 ? -9.945 -1.813 0.291 1.00 91.81 82 LEU A CA 1
ATOM 577 C C . LEU A 1 82 ? -10.998 -0.695 0.323 1.00 91.81 82 LEU A C 1
ATOM 579 O O . LEU A 1 82 ? -11.958 -0.737 -0.450 1.00 91.81 82 LEU A O 1
ATOM 583 N N . LEU A 1 83 ? -10.817 0.320 1.169 1.00 92.19 83 LEU A N 1
ATOM 584 C CA . LEU A 1 83 ? -11.696 1.493 1.218 1.00 92.19 83 LEU A CA 1
ATOM 585 C C . LEU A 1 83 ? -11.659 2.259 -0.106 1.00 92.19 83 LEU A C 1
ATOM 587 O O . LEU A 1 83 ? -12.708 2.571 -0.670 1.00 92.19 83 LEU A O 1
ATOM 591 N N . ALA A 1 84 ? -10.463 2.475 -0.657 1.00 89.44 84 ALA A N 1
ATOM 592 C CA . ALA A 1 84 ? -10.308 3.113 -1.959 1.00 89.44 84 ALA A CA 1
ATOM 593 C C . ALA A 1 84 ? -10.980 2.306 -3.082 1.00 89.44 84 ALA A C 1
ATOM 595 O O . ALA A 1 84 ? -11.578 2.891 -3.984 1.00 89.44 84 ALA A O 1
ATOM 596 N N . LEU A 1 85 ? -10.942 0.973 -3.011 1.00 85.00 85 LEU A N 1
ATOM 597 C CA . LEU A 1 85 ? -11.597 0.073 -3.969 1.00 85.00 85 LEU A CA 1
ATOM 598 C C . LEU A 1 85 ? -13.107 -0.036 -3.811 1.00 85.00 85 LEU A C 1
ATOM 600 O O . LEU A 1 85 ? -13.795 -0.420 -4.754 1.00 85.00 85 LEU A O 1
ATOM 604 N N . SER A 1 86 ? -13.625 0.305 -2.637 1.00 82.06 86 SER A N 1
ATOM 605 C CA . SER A 1 86 ? -15.065 0.365 -2.394 1.00 82.06 86 SER A CA 1
ATOM 606 C C . SER A 1 86 ? -15.705 1.594 -3.052 1.00 82.06 86 SER A C 1
ATOM 608 O O . SER A 1 86 ? -16.925 1.662 -3.158 1.00 82.06 86 SER A O 1
ATOM 610 N N . THR A 1 87 ? -14.891 2.533 -3.549 1.00 73.88 87 THR A N 1
ATOM 611 C CA . THR A 1 87 ? -15.333 3.607 -4.444 1.00 73.88 87 THR A CA 1
ATOM 612 C C . THR A 1 87 ? -15.334 3.122 -5.903 1.00 73.88 87 THR A C 1
ATOM 614 O O . THR A 1 87 ? -14.380 2.484 -6.358 1.00 73.88 87 THR A O 1
ATOM 617 N N . ASP A 1 88 ? -16.406 3.410 -6.651 1.00 62.25 88 ASP A N 1
ATOM 618 C CA . ASP A 1 88 ? -16.664 2.827 -7.983 1.00 62.25 88 ASP A CA 1
ATOM 619 C C . ASP A 1 88 ? -15.531 3.035 -9.006 1.00 62.25 88 ASP A C 1
ATOM 621 O O . ASP A 1 88 ? -15.294 2.178 -9.861 1.00 62.25 88 ASP A O 1
ATOM 625 N N . SER A 1 89 ? -14.791 4.142 -8.913 1.00 62.47 89 SER A N 1
ATOM 626 C CA . SER A 1 89 ? -13.722 4.487 -9.858 1.00 62.47 89 SER A CA 1
ATOM 627 C C . SER A 1 89 ? -12.503 3.563 -9.778 1.00 62.47 89 SER A C 1
ATOM 629 O O . SER A 1 89 ? -11.855 3.306 -10.791 1.00 62.47 89 SER A O 1
ATOM 631 N N . THR A 1 90 ? -12.177 3.047 -8.592 1.00 59.84 90 THR A N 1
ATOM 632 C CA . THR A 1 90 ? -10.941 2.275 -8.374 1.00 59.84 90 THR A CA 1
ATOM 633 C C . THR A 1 90 ? -11.167 0.781 -8.612 1.00 59.84 90 THR A C 1
ATOM 635 O O . THR A 1 90 ? -10.270 0.083 -9.082 1.00 59.84 90 THR A O 1
ATOM 638 N N . ARG A 1 91 ? -12.389 0.285 -8.368 1.00 61.66 91 ARG A N 1
ATOM 639 C CA . ARG A 1 91 ? -12.778 -1.104 -8.661 1.00 61.66 91 ARG A CA 1
ATOM 640 C C . ARG A 1 91 ? -12.583 -1.455 -10.140 1.00 61.66 91 ARG A C 1
ATOM 642 O O . ARG A 1 91 ? -12.052 -2.519 -10.453 1.00 61.66 91 ARG A O 1
ATOM 649 N N . GLN A 1 92 ? -12.966 -0.541 -11.035 1.00 60.75 92 GLN A N 1
ATOM 650 C CA . GLN A 1 92 ? -12.794 -0.709 -12.481 1.00 60.75 92 GLN A CA 1
ATOM 651 C C . GLN A 1 92 ? -11.316 -0.761 -12.885 1.00 60.75 92 GLN A C 1
ATOM 653 O O . GLN A 1 92 ? -10.943 -1.586 -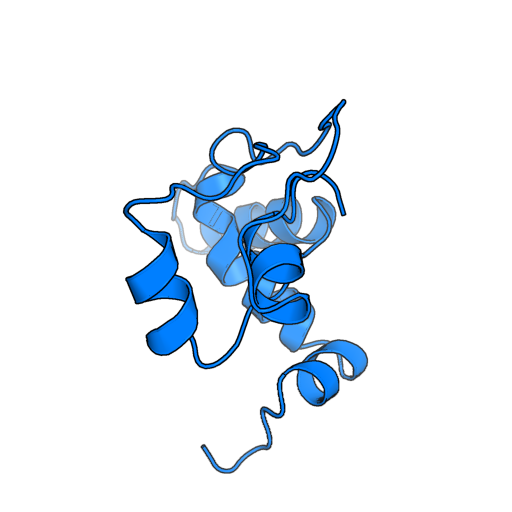13.716 1.00 60.75 92 GLN A O 1
ATOM 658 N N . ALA A 1 93 ? -10.467 0.061 -12.259 1.00 59.28 93 ALA A N 1
ATOM 659 C CA . ALA A 1 93 ? -9.034 0.112 -12.549 1.00 59.28 93 ALA A CA 1
ATOM 660 C C . ALA A 1 93 ? -8.293 -1.191 -12.193 1.00 59.28 93 ALA A C 1
ATOM 662 O O . ALA A 1 93 ? -7.280 -1.499 -12.814 1.00 59.28 93 ALA A O 1
ATOM 663 N N . LEU A 1 94 ? -8.802 -1.970 -11.230 1.00 62.16 94 LEU A N 1
ATOM 664 C CA . LEU A 1 94 ? -8.214 -3.255 -10.830 1.00 62.16 94 LEU A CA 1
ATOM 665 C C . LEU A 1 94 ? -8.895 -4.482 -11.466 1.00 62.16 94 LEU A C 1
ATOM 667 O O . LEU A 1 94 ? -8.520 -5.610 -11.156 1.00 62.16 94 LEU A O 1
ATOM 671 N N . GLY A 1 95 ? -9.903 -4.296 -12.326 1.00 58.12 95 GLY A N 1
ATOM 672 C CA . GLY A 1 95 ? -10.618 -5.407 -12.970 1.00 58.12 95 GLY A CA 1
ATOM 673 C C . GLY A 1 95 ? -11.417 -6.298 -12.007 1.00 58.12 95 GLY A C 1
ATOM 674 O O . GLY A 1 95 ? -11.798 -7.410 -12.375 1.00 58.12 95 GLY A O 1
ATOM 675 N N . ILE A 1 96 ? -11.683 -5.831 -10.782 1.00 55.69 96 ILE A N 1
ATOM 676 C CA . ILE A 1 96 ? -12.376 -6.602 -9.742 1.00 55.69 96 ILE A CA 1
ATOM 677 C C . ILE A 1 96 ? -13.886 -6.511 -9.992 1.00 55.69 96 ILE A C 1
ATOM 679 O O . ILE A 1 96 ? -14.582 -5.653 -9.449 1.00 55.69 96 ILE A O 1
ATOM 683 N N . ASN A 1 97 ? -14.404 -7.390 -10.847 1.00 44.03 97 ASN A N 1
ATOM 684 C CA . ASN A 1 97 ? -15.844 -7.581 -11.029 1.00 44.03 97 ASN A CA 1
ATOM 685 C C . ASN A 1 97 ? -16.359 -8.628 -10.026 1.00 44.03 97 ASN A C 1
ATOM 687 O O . ASN A 1 97 ? -15.579 -9.427 -9.521 1.00 44.03 97 ASN A O 1
ATOM 691 N N . HIS A 1 98 ? -17.666 -8.631 -9.736 1.00 46.91 98 HIS A N 1
ATOM 692 C CA . HIS A 1 98 ? -18.351 -9.459 -8.718 1.00 46.91 98 HIS A CA 1
ATOM 693 C C . HIS A 1 98 ? -18.344 -10.986 -9.001 1.00 46.91 98 HIS A C 1
ATOM 695 O O . HIS A 1 98 ? -19.318 -11.674 -8.716 1.00 46.91 98 HIS A O 1
ATOM 701 N N . ASN A 1 99 ? -17.287 -11.511 -9.623 1.00 36.09 99 ASN A N 1
ATOM 702 C CA . ASN A 1 99 ? -17.172 -12.898 -10.063 1.00 36.09 99 ASN A CA 1
ATOM 703 C C . ASN A 1 99 ? -15.722 -13.436 -10.002 1.00 36.09 99 ASN A C 1
ATOM 705 O O . ASN A 1 99 ? -15.345 -14.241 -10.853 1.00 36.09 99 ASN A O 1
ATOM 709 N N . SER A 1 100 ? -14.899 -12.946 -9.062 1.00 42.50 100 SER A N 1
ATOM 710 C CA . SER A 1 100 ? -13.617 -13.579 -8.683 1.00 42.50 100 SER A CA 1
ATOM 711 C C . SER A 1 100 ? -13.832 -14.708 -7.6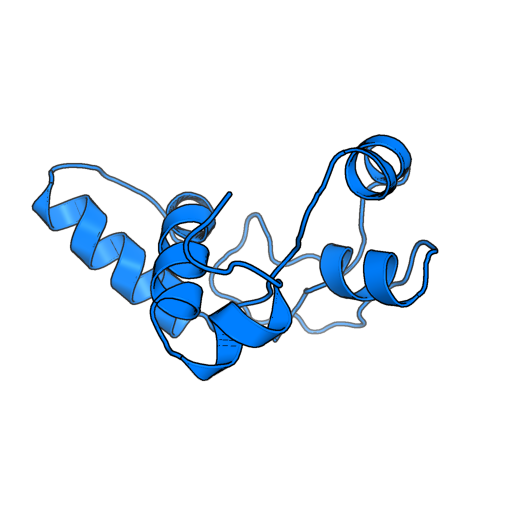84 1.00 42.50 100 SER A C 1
ATOM 713 O O . SER A 1 100 ? -14.701 -14.531 -6.802 1.00 42.50 100 SER A O 1
#

Secondary structure (DSSP, 8-state):
--S-HHHHHHHTTS--BPPS----S-TTT--SB--TTTHHHHHHH-S------HHHHHHHHHHHHHTT----TTTTHHHHHHHHHTSHHHHHHTT--TT-

Radius of gyration: 14.13 Å; chains: 1; bounding box: 34×28×36 Å

Organism: NCBI:txid433720

Foldseek 3Di:
DAQPQLQVCLVVVHGDFDDDDFDAQLVVRRGRTDDPVCNVCSNPVDLDDDDAHLVLLVVLCVVCVVVVHHDGSNRSVVSSLVVVCVDPVVVVVSVPDPPD

InterPro domains:
  IPR001926 Tryptophan synthase beta chain-like, PALP domain [PF00291] (3-86)
  IPR036052 Tryptophan synthase beta chain-like, PALP domain superfamily [G3DSA:3.40.50.1100] (1-100)
  IPR036052 Tryptophan synthase beta chain-like, PALP domain superfamily [SSF53686] (3-87)

pLDDT: mean 88.04, std 14.23, range [36.09, 98.12]

Sequence (100 aa):
MHAACVLHSLEADKLVEVPGPHTSIMAGLNCGKTSPLAWPLLRYGLSASVAVNDSFAEEAMRLLAQDGIVSGESGAAGLAGLLALSTDSTRQALGINHNS